Protein AF-B6W8F1-F1 (afdb_monomer)

Radius of gyration: 16.3 Å; Cα contacts (8 Å, |Δi|>4): 55; chains: 1; bounding box: 29×33×51 Å

pLDDT: mean 84.94, std 13.52, range [40.69, 97.81]

Foldseek 3Di:
DPPPPPDPVVVDDPPAAEDEPPDDLVVVLVVQVPDPDWHWYDHVVHTDDTDHPVVSVVVVVVVVPPPD

Secondary structure (DSSP, 8-state):
------SGGGT------EEETT--HHHHHHHHHH-SSPEEEEETTEEEEEE-HHHHHHHHHHHTT---

Sequence (68 aa):
MQRDKKNLEAIMKNDMLKIDMDYPLEDIVVDIQDAKIPICVVDGEIFKGIIIKGTVLAALSKDEVDDE

InterPro domains:
  IPR046342 CBS domain superfamily [G3DSA:3.10.580.10] (1-67)
  IPR046342 CBS domain superfamily [SSF54631] (5-61)

Structure (mmCIF, N/CA/C/O backbone):
data_AF-B6W8F1-F1
#
_entry.id   AF-B6W8F1-F1
#
loop_
_atom_site.group_PDB
_atom_site.id
_atom_site.type_symbol
_atom_site.label_atom_id
_atom_site.label_alt_id
_atom_site.label_comp_id
_atom_site.label_asym_id
_atom_site.label_entity_id
_atom_site.label_seq_id
_atom_site.pdbx_PDB_ins_code
_atom_site.Cartn_x
_atom_site.Cartn_y
_atom_site.Cartn_z
_atom_site.occupancy
_atom_site.B_iso_or_equiv
_atom_site.auth_seq_id
_atom_site.auth_comp_id
_atom_site.auth_asym_id
_atom_site.auth_atom_id
_atom_site.pdbx_PDB_model_num
ATOM 1 N N . MET A 1 1 ? -20.177 -0.356 29.705 1.00 40.69 1 MET A N 1
ATOM 2 C CA . MET A 1 1 ? -18.776 -0.194 30.146 1.00 40.69 1 MET A CA 1
ATOM 3 C C . MET A 1 1 ? -17.875 -0.484 28.956 1.00 40.69 1 MET A C 1
ATOM 5 O O . MET A 1 1 ? -17.840 -1.626 28.512 1.00 40.69 1 MET A O 1
ATOM 9 N N . GLN A 1 2 ? -17.240 0.538 28.375 1.00 53.84 2 GLN A N 1
ATOM 10 C CA . GLN A 1 2 ? -16.191 0.325 27.374 1.00 53.84 2 GLN A CA 1
ATOM 11 C C . GLN A 1 2 ? -14.999 -0.301 28.101 1.00 53.84 2 GLN A C 1
ATOM 13 O O . GLN A 1 2 ? -14.520 0.252 29.085 1.00 53.84 2 GLN A O 1
ATOM 18 N N . ARG A 1 3 ? -14.590 -1.502 27.689 1.00 59.19 3 ARG A N 1
ATOM 19 C CA . ARG A 1 3 ? -13.372 -2.130 28.202 1.00 59.19 3 ARG A CA 1
ATOM 20 C C . ARG A 1 3 ? -12.200 -1.322 27.658 1.00 59.19 3 ARG A C 1
ATOM 22 O O . ARG A 1 3 ? -12.054 -1.259 26.438 1.00 59.19 3 ARG A O 1
ATOM 29 N N . ASP A 1 4 ? -11.406 -0.718 28.540 1.00 66.56 4 ASP A N 1
ATOM 30 C CA . ASP A 1 4 ? -10.116 -0.132 28.172 1.00 66.56 4 ASP A CA 1
ATOM 31 C C . ASP A 1 4 ? -9.334 -1.165 27.360 1.00 66.56 4 ASP A C 1
ATOM 33 O O . ASP A 1 4 ? -8.994 -2.243 27.858 1.00 66.56 4 ASP A O 1
ATOM 37 N N . LYS A 1 5 ? -9.102 -0.871 26.080 1.00 71.25 5 LYS A N 1
ATOM 38 C CA . LYS A 1 5 ? -8.260 -1.702 25.223 1.00 71.25 5 LYS A CA 1
ATOM 39 C C . LYS A 1 5 ? -6.818 -1.487 25.672 1.00 71.25 5 LYS A C 1
ATOM 41 O O . LYS A 1 5 ? -6.190 -0.505 25.298 1.00 71.25 5 LYS A O 1
ATOM 46 N N . LYS A 1 6 ? -6.327 -2.374 26.541 1.00 81.50 6 LYS A N 1
ATOM 47 C CA . LYS A 1 6 ? -4.978 -2.295 27.135 1.00 81.50 6 LYS A CA 1
ATOM 48 C C . LYS A 1 6 ? -3.875 -2.861 26.236 1.00 81.50 6 LYS A C 1
ATOM 50 O O . LYS A 1 6 ? -2.716 -2.855 26.632 1.00 81.50 6 LYS A O 1
ATOM 55 N N . ASN A 1 7 ? -4.236 -3.377 25.066 1.00 86.62 7 ASN A N 1
ATOM 56 C CA . ASN A 1 7 ? -3.336 -4.035 24.133 1.00 86.62 7 ASN A CA 1
ATOM 57 C C . ASN A 1 7 ? -3.497 -3.458 22.719 1.00 86.62 7 ASN A C 1
ATOM 59 O O . ASN A 1 7 ? -4.609 -3.155 22.276 1.00 86.62 7 ASN A O 1
ATOM 63 N N . LEU A 1 8 ? -2.369 -3.282 22.029 1.00 87.62 8 LEU A N 1
ATOM 64 C CA . LEU A 1 8 ? -2.297 -2.637 20.717 1.00 87.62 8 LEU A CA 1
ATOM 65 C C . LEU A 1 8 ? -3.083 -3.430 19.667 1.00 87.62 8 LEU A C 1
ATOM 67 O O . LEU A 1 8 ? -3.802 -2.856 18.851 1.00 87.62 8 LEU A O 1
ATOM 71 N N . GLU A 1 9 ? -3.038 -4.755 19.753 1.00 88.25 9 GLU A N 1
ATOM 72 C CA . GLU A 1 9 ? -3.721 -5.674 18.844 1.00 88.25 9 GLU A CA 1
ATOM 73 C C . GLU A 1 9 ? -5.236 -5.449 18.843 1.00 88.25 9 GLU A C 1
ATOM 75 O O . GLU A 1 9 ? -5.893 -5.637 17.824 1.00 88.25 9 GLU A O 1
ATOM 80 N N . ALA A 1 10 ? -5.808 -4.991 19.962 1.00 87.31 10 ALA A N 1
ATOM 81 C CA . ALA A 1 10 ? -7.235 -4.709 20.034 1.00 87.31 10 ALA A CA 1
ATOM 82 C C . ALA A 1 10 ? -7.635 -3.425 19.294 1.00 87.31 10 ALA A C 1
ATOM 84 O O . ALA A 1 10 ? -8.826 -3.246 19.016 1.00 87.31 10 ALA A O 1
ATOM 85 N N . ILE A 1 11 ? -6.698 -2.515 19.007 1.00 87.12 11 ILE A N 1
ATOM 86 C CA . ILE A 1 11 ? -6.952 -1.274 18.255 1.00 87.12 11 ILE A CA 1
ATOM 87 C C . ILE A 1 11 ? -6.396 -1.303 16.827 1.00 87.12 11 ILE A C 1
ATOM 89 O O . ILE A 1 11 ? -6.801 -0.467 16.019 1.00 87.12 11 ILE A O 1
ATOM 93 N N . MET A 1 12 ? -5.510 -2.248 16.505 1.00 86.88 12 MET A N 1
ATOM 94 C CA . MET A 1 12 ? -4.952 -2.396 15.163 1.00 86.88 12 MET A CA 1
ATOM 95 C C . MET A 1 12 ? -6.012 -2.832 14.152 1.00 86.88 12 MET A C 1
ATOM 97 O O . MET A 1 12 ? -6.829 -3.718 14.407 1.00 86.88 12 MET A O 1
ATOM 101 N N . LYS A 1 13 ? -5.960 -2.215 12.972 1.00 83.38 13 LYS A N 1
ATOM 102 C CA . LYS A 1 13 ? -6.695 -2.636 11.781 1.00 83.38 13 LYS A CA 1
ATOM 103 C C . LYS A 1 13 ? -5.701 -3.260 10.808 1.00 83.38 13 LYS A C 1
ATOM 105 O O . LYS A 1 13 ? -4.666 -2.661 10.538 1.00 83.38 13 LYS A O 1
ATOM 110 N N . ASN A 1 14 ? -6.004 -4.463 10.333 1.00 85.12 14 ASN A N 1
ATOM 111 C CA . ASN A 1 14 ? -5.096 -5.268 9.507 1.00 85.12 14 ASN A CA 1
ATOM 112 C C . ASN A 1 14 ? -5.604 -5.443 8.067 1.00 85.12 14 ASN A C 1
ATOM 114 O O . ASN A 1 14 ? -5.099 -6.285 7.334 1.00 85.12 14 ASN A O 1
ATOM 118 N N . ASP A 1 15 ? -6.603 -4.663 7.668 1.00 84.69 15 ASP A N 1
ATOM 119 C CA . ASP A 1 15 ? -7.256 -4.675 6.357 1.00 84.69 15 ASP A CA 1
ATOM 120 C C . ASP A 1 15 ? -6.542 -3.783 5.325 1.00 84.69 15 ASP A C 1
ATOM 122 O O . ASP A 1 15 ? -7.155 -3.341 4.357 1.00 84.69 15 ASP A O 1
ATOM 126 N N . MET A 1 16 ? -5.245 -3.508 5.520 1.00 87.88 16 MET A N 1
ATOM 127 C CA . MET A 1 16 ? -4.449 -2.758 4.547 1.00 87.88 16 MET A CA 1
ATOM 128 C C . MET A 1 16 ? -4.204 -3.598 3.297 1.00 87.88 16 MET A C 1
ATOM 130 O O . MET A 1 16 ? -3.728 -4.733 3.386 1.00 87.88 16 MET A O 1
ATOM 134 N N . LEU A 1 17 ? -4.483 -3.001 2.138 1.00 92.19 17 LEU A N 1
ATOM 135 C CA . LEU A 1 17 ? -4.064 -3.537 0.851 1.00 92.19 17 LEU A CA 1
ATOM 136 C C . LEU A 1 17 ? -2.534 -3.622 0.825 1.00 92.19 17 LEU A C 1
ATOM 138 O O . LEU A 1 17 ? -1.847 -2.673 1.210 1.00 92.19 17 LEU A O 1
ATOM 142 N N . LYS A 1 18 ? -2.017 -4.770 0.3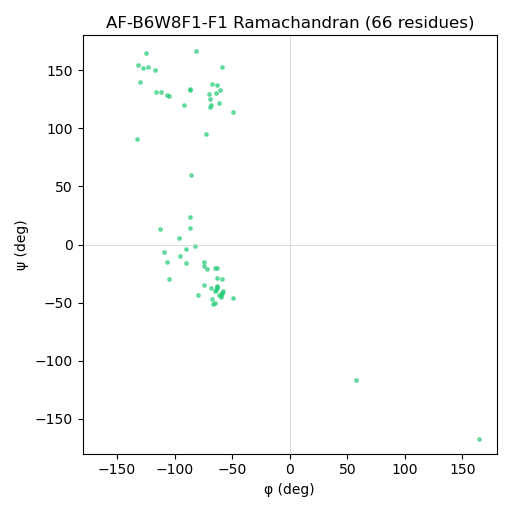89 1.00 94.38 18 LYS A N 1
ATOM 143 C CA . LYS A 1 18 ? -0.588 -5.015 0.197 1.00 94.38 18 LYS A CA 1
ATOM 144 C C . LYS A 1 18 ? -0.339 -5.274 -1.281 1.00 94.38 18 LYS A C 1
ATOM 146 O O . LYS A 1 18 ? -1.046 -6.093 -1.861 1.00 94.38 18 LYS A O 1
ATOM 151 N N . ILE A 1 19 ? 0.655 -4.602 -1.844 1.00 95.62 19 ILE A N 1
ATOM 152 C CA . ILE A 1 19 ? 1.085 -4.760 -3.235 1.00 95.62 19 ILE A CA 1
ATOM 153 C C . ILE A 1 19 ? 2.589 -5.032 -3.285 1.00 95.62 19 ILE A C 1
ATOM 155 O O . ILE A 1 19 ? 3.323 -4.596 -2.393 1.00 95.62 19 ILE A O 1
ATOM 159 N N . ASP A 1 20 ? 3.039 -5.740 -4.316 1.00 97.19 20 ASP A N 1
ATOM 160 C CA . ASP A 1 20 ? 4.463 -5.960 -4.575 1.00 97.19 20 ASP A CA 1
ATOM 161 C C . ASP A 1 20 ? 5.112 -4.759 -5.285 1.00 97.19 20 ASP A C 1
ATOM 163 O O . ASP A 1 20 ? 4.440 -3.852 -5.782 1.00 97.19 20 ASP A O 1
ATOM 167 N N . MET A 1 21 ? 6.445 -4.747 -5.322 1.00 94.81 21 MET A N 1
ATOM 168 C CA . MET A 1 21 ? 7.241 -3.680 -5.948 1.00 94.81 21 MET A CA 1
ATOM 169 C C . MET A 1 21 ? 7.027 -3.539 -7.464 1.00 94.81 21 MET A C 1
ATOM 171 O O . MET A 1 21 ? 7.361 -2.494 -8.019 1.00 94.81 21 MET A O 1
ATOM 175 N N . ASP A 1 22 ? 6.524 -4.576 -8.136 1.00 95.00 22 ASP A N 1
ATOM 176 C CA . ASP A 1 22 ? 6.251 -4.603 -9.578 1.00 95.00 22 ASP A CA 1
ATOM 177 C C . ASP A 1 22 ? 4.789 -4.275 -9.926 1.00 95.00 22 ASP A C 1
ATOM 179 O O . ASP A 1 22 ? 4.401 -4.334 -11.095 1.00 95.00 22 ASP A O 1
ATOM 183 N N . TYR A 1 23 ? 3.985 -3.904 -8.926 1.00 95.44 23 TYR A N 1
ATOM 184 C CA . TYR A 1 23 ? 2.577 -3.591 -9.109 1.00 95.44 23 TYR A CA 1
ATOM 185 C C . TYR A 1 23 ? 2.385 -2.357 -10.018 1.00 95.44 23 TYR A C 1
ATOM 187 O O . TYR A 1 23 ? 3.020 -1.322 -9.779 1.00 95.44 23 TYR A O 1
ATOM 195 N N . PRO A 1 24 ? 1.528 -2.426 -11.057 1.00 93.56 24 PRO A N 1
ATOM 196 C CA . PRO A 1 24 ? 1.423 -1.363 -12.054 1.00 93.56 24 PRO A CA 1
ATOM 197 C C . PRO A 1 24 ? 0.943 -0.032 -11.472 1.00 93.56 24 PRO A C 1
ATOM 199 O O . PRO A 1 24 ? -0.025 0.020 -10.719 1.00 93.56 24 PRO A O 1
ATOM 202 N N . LEU A 1 25 ? 1.573 1.074 -11.885 1.00 88.25 25 LEU A N 1
ATOM 203 C CA . LEU A 1 25 ? 1.218 2.418 -11.411 1.00 88.25 25 LEU A CA 1
ATOM 204 C C . LEU A 1 25 ? -0.248 2.778 -11.693 1.00 88.25 25 LEU A C 1
ATOM 206 O O . LEU A 1 25 ? -0.899 3.378 -10.844 1.00 88.25 25 LEU A O 1
ATOM 210 N N . GLU A 1 26 ? -0.769 2.409 -12.862 1.00 89.62 26 GLU A N 1
ATOM 211 C CA . GLU A 1 26 ? -2.164 2.664 -13.245 1.00 89.62 26 GLU A CA 1
ATOM 212 C C . GLU A 1 26 ? -3.145 2.022 -12.254 1.00 89.62 26 GLU A C 1
ATOM 214 O O . GLU A 1 26 ? -4.094 2.671 -11.812 1.00 89.62 26 GLU A O 1
ATOM 219 N N . ASP A 1 27 ? -2.855 0.795 -11.820 1.00 92.69 27 ASP A N 1
ATOM 220 C CA . ASP A 1 27 ? -3.653 0.084 -10.824 1.00 92.69 27 ASP A CA 1
ATOM 221 C C . ASP A 1 27 ? -3.538 0.755 -9.442 1.00 92.69 27 ASP A C 1
ATOM 223 O O . ASP A 1 27 ? -4.543 0.924 -8.750 1.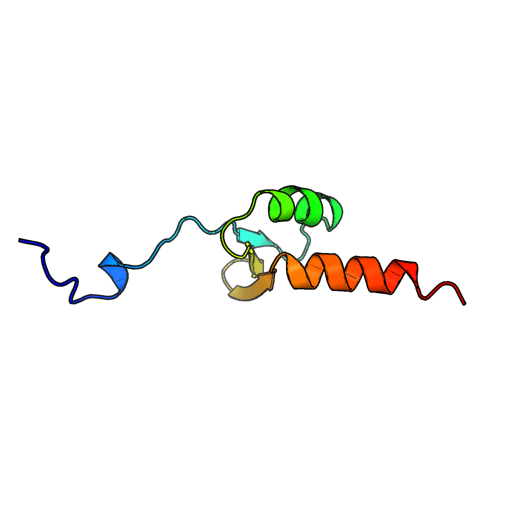00 92.69 27 ASP A O 1
ATOM 227 N N . ILE A 1 28 ? -2.349 1.261 -9.068 1.00 92.06 28 ILE A N 1
ATOM 228 C CA . ILE A 1 28 ? -2.162 2.054 -7.833 1.00 92.06 28 ILE A CA 1
ATOM 229 C C . ILE A 1 28 ? -3.059 3.296 -7.845 1.00 92.06 28 ILE A C 1
ATOM 231 O O . ILE A 1 28 ? -3.638 3.649 -6.814 1.00 92.06 28 ILE A O 1
ATOM 235 N N . VAL A 1 29 ? -3.172 3.980 -8.988 1.00 89.75 29 VAL A N 1
ATOM 236 C CA . VAL A 1 29 ? -4.008 5.183 -9.124 1.00 89.75 29 VAL A CA 1
ATOM 237 C C . VAL A 1 29 ? -5.485 4.848 -8.926 1.00 89.75 29 VAL A C 1
ATOM 239 O O . VAL A 1 29 ? -6.191 5.614 -8.267 1.00 89.75 29 VAL A O 1
ATOM 242 N N . VAL A 1 30 ? -5.946 3.710 -9.445 1.00 90.38 30 VAL A N 1
ATOM 243 C CA . VAL A 1 30 ? -7.326 3.245 -9.252 1.00 90.38 30 VAL A CA 1
ATOM 244 C C . VAL A 1 30 ? -7.573 2.889 -7.785 1.00 90.38 30 VAL A C 1
ATOM 246 O O . VAL A 1 30 ? -8.494 3.425 -7.167 1.00 90.38 30 VAL A O 1
ATOM 249 N N . ASP A 1 31 ? -6.712 2.068 -7.187 1.00 91.69 31 ASP A N 1
ATOM 250 C CA . ASP A 1 31 ? -6.886 1.596 -5.811 1.00 91.69 31 ASP A CA 1
ATOM 251 C C . ASP A 1 31 ? -6.830 2.735 -4.785 1.00 91.69 31 ASP A C 1
ATOM 253 O O . ASP A 1 31 ? -7.600 2.772 -3.815 1.00 91.69 31 ASP A O 1
ATOM 257 N N . ILE A 1 32 ? -5.937 3.710 -4.989 1.00 89.62 32 ILE A N 1
ATOM 258 C CA . ILE A 1 32 ? -5.751 4.800 -4.031 1.00 89.62 32 ILE A CA 1
ATOM 259 C C . ILE A 1 32 ? -6.924 5.79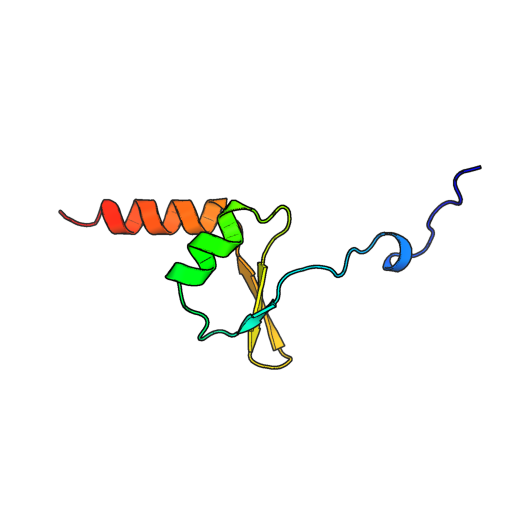0 -4.032 1.00 89.62 32 ILE A C 1
ATOM 261 O O . ILE A 1 32 ? -7.103 6.492 -3.032 1.00 89.62 32 ILE A O 1
ATOM 265 N N . GLN A 1 33 ? -7.741 5.860 -5.095 1.00 86.00 33 GLN A N 1
ATOM 266 C CA . GLN A 1 33 ? -8.906 6.757 -5.160 1.00 86.00 33 GLN A CA 1
ATOM 267 C C . GLN A 1 33 ? -9.919 6.463 -4.047 1.00 86.00 33 GLN A C 1
ATOM 269 O O . GLN A 1 33 ? -10.329 7.393 -3.340 1.00 86.00 33 GLN A O 1
ATOM 274 N N . ASP A 1 34 ? -10.233 5.192 -3.806 1.00 82.88 34 ASP A N 1
ATOM 275 C CA . ASP A 1 34 ? -11.200 4.768 -2.784 1.00 82.88 34 ASP A CA 1
ATOM 276 C C . ASP A 1 34 ? -10.552 4.390 -1.444 1.00 82.88 34 ASP A C 1
ATOM 278 O O . ASP A 1 34 ? -11.236 4.239 -0.421 1.00 82.88 34 ASP A O 1
ATOM 282 N N . ALA A 1 35 ? -9.221 4.294 -1.408 1.00 85.00 35 ALA A N 1
ATOM 283 C CA . ALA A 1 35 ? -8.481 3.931 -0.212 1.00 85.00 35 ALA A CA 1
ATOM 284 C C . ALA A 1 35 ? -8.686 4.942 0.934 1.00 85.00 35 ALA A C 1
ATOM 286 O O . ALA A 1 35 ? -8.386 6.138 0.836 1.00 85.00 35 ALA A O 1
ATOM 287 N N . LYS A 1 36 ? -9.176 4.433 2.072 1.00 85.12 36 LYS A N 1
ATOM 288 C CA . LYS A 1 36 ? -9.306 5.176 3.343 1.00 85.12 36 LYS A CA 1
ATOM 289 C C . LYS A 1 36 ? -8.064 5.068 4.226 1.00 85.12 36 LYS A C 1
ATOM 291 O O . LYS A 1 36 ? -7.925 5.825 5.184 1.00 85.12 36 LYS A O 1
ATOM 296 N N . ILE A 1 37 ? -7.205 4.102 3.927 1.00 89.44 37 ILE A N 1
ATOM 297 C CA . ILE A 1 37 ? -5.960 3.800 4.630 1.00 89.44 37 ILE A CA 1
ATOM 298 C C . ILE A 1 37 ? -4.839 3.640 3.594 1.00 89.44 37 ILE A C 1
ATOM 300 O O . ILE A 1 37 ? -5.144 3.340 2.441 1.00 89.44 37 ILE A O 1
ATOM 304 N N . PRO A 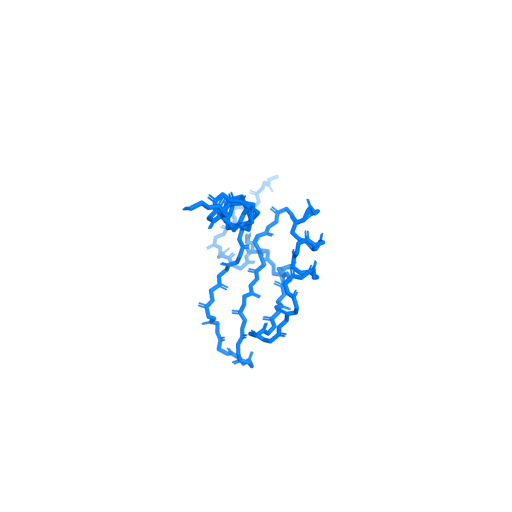1 38 ? -3.569 3.870 3.966 1.00 92.38 38 PRO A N 1
ATOM 305 C CA . PRO A 1 38 ? -2.446 3.724 3.044 1.00 92.38 38 PRO A CA 1
ATOM 306 C C . PRO A 1 38 ? -2.334 2.309 2.470 1.00 92.38 38 PRO A C 1
ATOM 308 O O . PRO A 1 38 ? -2.706 1.335 3.129 1.00 92.38 38 PRO A O 1
ATOM 311 N N . ILE A 1 39 ? -1.760 2.210 1.273 1.00 94.25 39 ILE A N 1
ATOM 312 C CA . ILE A 1 39 ? -1.402 0.931 0.654 1.00 94.25 39 ILE A CA 1
ATOM 313 C C . ILE A 1 39 ? -0.002 0.546 1.138 1.00 94.25 39 ILE A C 1
ATOM 315 O O . ILE A 1 39 ? 0.902 1.384 1.148 1.00 94.25 39 ILE A O 1
ATOM 319 N N . CYS A 1 40 ? 0.190 -0.700 1.561 1.00 95.38 40 CYS A N 1
ATOM 320 C CA . CYS A 1 40 ? 1.499 -1.228 1.933 1.00 95.38 40 CYS A CA 1
ATOM 321 C C . CYS A 1 40 ? 2.227 -1.779 0.710 1.00 95.38 40 CYS A C 1
ATOM 323 O O . CYS A 1 40 ? 1.661 -2.570 -0.037 1.00 95.38 40 CYS A O 1
ATOM 325 N N . VAL A 1 41 ? 3.502 -1.433 0.572 1.00 96.50 41 VAL A N 1
ATOM 326 C CA . VAL A 1 41 ? 4.379 -1.981 -0.462 1.00 96.50 41 VAL A CA 1
ATOM 327 C C . VAL A 1 41 ? 5.319 -2.990 0.175 1.00 96.50 41 VAL A C 1
ATOM 329 O O . VAL A 1 41 ? 5.983 -2.691 1.180 1.00 96.50 41 VAL A O 1
ATOM 332 N N . VAL A 1 42 ? 5.357 -4.185 -0.395 1.00 97.00 42 VAL A N 1
ATOM 333 C CA . VAL A 1 42 ? 6.198 -5.295 0.048 1.00 97.00 42 VAL A CA 1
ATOM 334 C C . VAL A 1 42 ? 7.061 -5.814 -1.100 1.00 97.00 42 VAL A C 1
ATOM 336 O O . VAL A 1 42 ? 6.849 -5.480 -2.257 1.00 97.00 42 VAL A O 1
ATOM 339 N N . ASP A 1 43 ? 8.076 -6.589 -0.746 1.00 96.94 43 ASP A N 1
ATOM 340 C CA . ASP A 1 43 ? 8.931 -7.362 -1.650 1.00 96.94 43 ASP A CA 1
ATOM 341 C C . ASP A 1 43 ? 9.018 -8.754 -1.030 1.00 96.94 43 ASP A C 1
ATOM 343 O O . ASP A 1 43 ? 9.770 -8.988 -0.067 1.00 96.94 43 ASP A O 1
ATOM 347 N N . GLY A 1 44 ? 8.086 -9.611 -1.446 1.00 92.62 44 GLY A N 1
ATOM 348 C CA . GLY A 1 44 ? 7.730 -10.811 -0.694 1.00 92.62 44 GLY A CA 1
ATOM 349 C C . GLY A 1 44 ? 7.260 -10.473 0.729 1.00 92.62 44 GLY A C 1
ATOM 350 O O . GLY A 1 44 ? 6.259 -9.793 0.932 1.00 92.62 44 GLY A O 1
ATOM 351 N N . GLU A 1 45 ? 7.997 -10.935 1.742 1.00 92.94 45 GLU A N 1
ATOM 352 C CA . GLU A 1 45 ? 7.658 -10.722 3.163 1.00 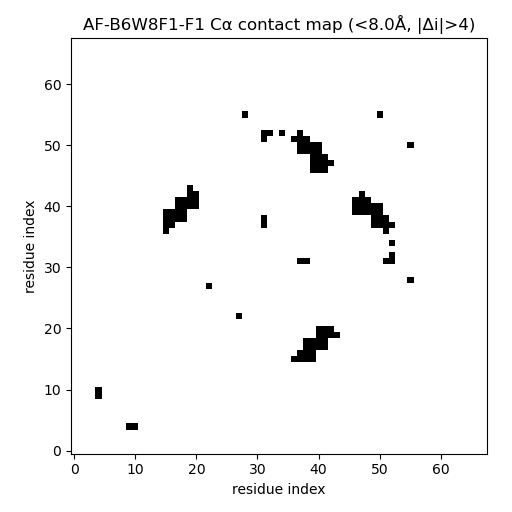92.94 45 GLU A CA 1
ATOM 353 C C . GLU A 1 45 ? 8.279 -9.443 3.757 1.00 92.94 45 GLU A C 1
ATOM 355 O O . GLU A 1 45 ? 8.051 -9.109 4.924 1.00 92.94 45 GLU A O 1
ATOM 360 N N . ILE A 1 46 ? 9.097 -8.720 2.986 1.00 96.81 46 ILE A N 1
ATOM 361 C CA . ILE A 1 46 ? 9.806 -7.536 3.477 1.00 96.81 46 ILE A CA 1
ATOM 362 C C . ILE A 1 46 ? 8.967 -6.292 3.202 1.00 96.81 46 ILE A C 1
ATOM 364 O O . ILE A 1 46 ? 8.715 -5.938 2.055 1.00 96.81 46 ILE A O 1
ATOM 368 N N . PHE A 1 47 ? 8.602 -5.570 4.259 1.00 96.62 47 PHE A N 1
ATOM 369 C CA . PHE A 1 47 ? 7.948 -4.269 4.145 1.00 96.62 47 PHE A CA 1
ATOM 370 C C . PHE A 1 47 ? 8.910 -3.208 3.596 1.00 96.62 47 PHE A C 1
ATOM 372 O O . PHE A 1 47 ? 9.982 -2.982 4.164 1.00 96.62 47 PHE A O 1
ATOM 379 N N . LYS A 1 48 ? 8.519 -2.538 2.509 1.00 97.81 48 LYS A N 1
ATOM 380 C CA . LYS A 1 48 ? 9.331 -1.503 1.849 1.00 97.81 48 LYS A CA 1
ATOM 381 C C . LYS A 1 48 ? 8.831 -0.096 2.124 1.00 97.81 48 LYS A C 1
ATOM 383 O O . LYS A 1 48 ? 9.635 0.831 2.179 1.00 97.81 48 LYS A O 1
ATOM 388 N N . GLY A 1 49 ? 7.531 0.072 2.336 1.00 95.94 49 GLY A N 1
ATOM 389 C CA . GLY A 1 49 ? 6.964 1.377 2.643 1.00 95.94 49 GLY A CA 1
ATOM 390 C C . GLY A 1 49 ? 5.456 1.430 2.474 1.00 95.94 49 GLY A C 1
ATOM 391 O O . GLY A 1 49 ? 4.782 0.409 2.341 1.00 95.94 49 GLY A O 1
ATOM 392 N N . ILE A 1 50 ? 4.929 2.651 2.489 1.00 95.50 50 ILE A N 1
ATOM 393 C CA . ILE A 1 50 ? 3.517 2.919 2.228 1.00 95.50 50 ILE A CA 1
ATOM 394 C C . ILE A 1 50 ? 3.355 3.895 1.071 1.00 95.50 50 ILE A C 1
ATOM 396 O O . ILE A 1 50 ? 4.196 4.770 0.865 1.00 95.50 50 ILE A O 1
ATOM 400 N N . ILE A 1 51 ? 2.221 3.789 0.391 1.00 94.69 51 ILE A N 1
ATOM 401 C CA . ILE A 1 51 ? 1.748 4.760 -0.590 1.00 94.69 51 ILE A CA 1
ATOM 402 C C . ILE A 1 51 ? 0.507 5.447 -0.023 1.00 94.69 51 ILE A C 1
ATOM 404 O O . ILE A 1 51 ? -0.423 4.797 0.464 1.00 94.69 51 ILE A O 1
ATOM 408 N N . ILE A 1 52 ? 0.495 6.779 -0.084 1.00 93.19 52 ILE A N 1
ATOM 409 C CA . ILE A 1 52 ? -0.645 7.604 0.320 1.00 93.19 52 ILE A CA 1
ATOM 410 C C . ILE A 1 52 ? -1.196 8.376 -0.880 1.00 93.19 52 ILE A C 1
ATOM 412 O O . ILE A 1 52 ? -0.461 8.777 -1.776 1.00 93.19 52 ILE A O 1
ATOM 416 N N . LYS A 1 53 ? -2.503 8.654 -0.871 1.00 91.00 53 LYS A N 1
ATOM 417 C CA . LYS A 1 53 ? -3.198 9.378 -1.951 1.00 91.00 53 LYS A CA 1
ATOM 418 C C . LYS A 1 53 ? -2.499 10.674 -2.362 1.00 91.00 53 LYS A C 1
ATOM 420 O O . LYS A 1 53 ? -2.296 10.921 -3.543 1.00 91.00 53 LYS A O 1
ATOM 425 N N . GLY A 1 54 ? -2.095 11.480 -1.379 1.00 90.00 54 GLY A N 1
ATOM 426 C CA . GLY A 1 54 ? -1.447 12.764 -1.638 1.00 90.00 54 GLY A CA 1
ATOM 427 C C . GLY A 1 54 ? -0.109 12.639 -2.369 1.00 90.00 54 GLY A C 1
ATOM 428 O O . GLY A 1 54 ? 0.181 13.474 -3.216 1.00 90.00 54 GLY A O 1
ATOM 429 N N . THR A 1 55 ? 0.686 11.600 -2.091 1.00 89.56 55 THR A N 1
ATOM 430 C CA . THR A 1 55 ? 1.992 11.420 -2.748 1.00 89.56 55 THR A CA 1
ATOM 431 C C . THR A 1 55 ? 1.841 10.944 -4.181 1.00 89.56 55 THR A C 1
ATOM 433 O O . THR A 1 55 ? 2.618 11.366 -5.025 1.00 89.56 55 THR A O 1
ATOM 436 N N . VAL A 1 56 ? 0.832 10.113 -4.463 1.00 88.94 56 VAL A N 1
ATOM 437 C CA . VAL A 1 56 ? 0.530 9.682 -5.836 1.00 88.94 56 VAL A CA 1
ATOM 438 C C . VAL A 1 56 ? 0.090 10.879 -6.673 1.00 88.94 56 VAL A C 1
ATOM 440 O O . VAL A 1 56 ? 0.676 11.138 -7.714 1.00 88.94 56 VAL A O 1
ATOM 443 N N . LEU A 1 57 ? -0.875 11.665 -6.182 1.00 87.06 57 LEU A N 1
ATOM 444 C CA . LEU A 1 57 ? -1.337 12.863 -6.890 1.00 87.06 57 LEU A CA 1
ATOM 445 C C . LEU A 1 57 ? -0.206 13.875 -7.103 1.00 87.06 57 LEU A C 1
ATOM 447 O O . LEU A 1 57 ? -0.061 14.395 -8.199 1.00 87.06 57 LEU A O 1
ATOM 451 N N . ALA A 1 58 ? 0.623 14.119 -6.082 1.00 87.75 58 ALA A N 1
ATOM 452 C CA . ALA A 1 58 ? 1.761 15.026 -6.204 1.00 87.75 58 ALA A CA 1
ATOM 453 C C . ALA A 1 58 ? 2.802 14.545 -7.225 1.00 87.75 58 ALA A C 1
ATOM 455 O O . ALA A 1 58 ? 3.385 15.372 -7.919 1.00 87.75 58 ALA A O 1
ATOM 456 N N . ALA A 1 59 ? 3.040 13.233 -7.313 1.00 86.25 59 ALA A N 1
ATOM 457 C CA . ALA A 1 59 ? 3.947 12.662 -8.303 1.00 86.25 59 ALA A CA 1
ATOM 458 C C . ALA A 1 59 ? 3.394 12.825 -9.727 1.00 86.25 59 ALA A C 1
ATOM 460 O O . ALA A 1 59 ? 4.103 13.338 -10.584 1.00 86.25 59 ALA A O 1
ATOM 461 N N . LEU A 1 60 ? 2.116 12.499 -9.953 1.00 83.81 60 LEU A N 1
ATOM 462 C CA . LEU A 1 60 ? 1.472 12.667 -1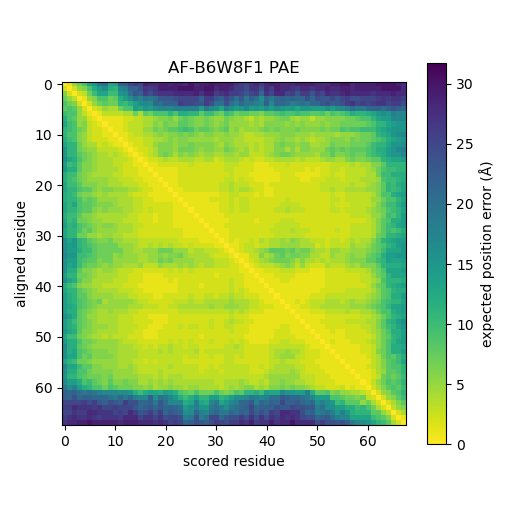1.264 1.00 83.81 60 LEU A CA 1
ATOM 463 C C . LEU A 1 60 ? 1.443 14.133 -11.707 1.00 83.81 60 LEU A C 1
ATOM 465 O O . LEU A 1 60 ? 1.781 14.445 -12.840 1.00 83.81 60 LEU A O 1
ATOM 469 N N . SER A 1 61 ? 1.108 15.051 -10.795 1.00 85.88 61 SER A N 1
ATOM 470 C CA . SER A 1 61 ? 1.132 16.487 -11.091 1.00 85.88 61 SER A CA 1
ATOM 471 C C . SER A 1 61 ? 2.534 17.023 -11.373 1.00 85.88 61 SER A C 1
ATOM 473 O O . SER A 1 61 ? 2.648 18.099 -11.946 1.00 85.88 61 SER A O 1
ATOM 475 N N . LYS A 1 62 ? 3.589 16.324 -10.937 1.00 74.12 62 LYS A N 1
ATOM 476 C CA . LYS A 1 62 ? 4.970 16.689 -11.251 1.00 74.12 62 LYS A CA 1
ATOM 477 C C . LYS A 1 62 ? 5.359 16.222 -12.657 1.00 74.12 62 LYS A C 1
ATOM 479 O O . LYS A 1 62 ? 5.947 17.000 -13.397 1.00 74.12 62 LYS A O 1
ATOM 484 N N . ASP A 1 63 ? 4.992 14.999 -13.026 1.00 64.12 63 ASP A N 1
ATOM 485 C CA . AS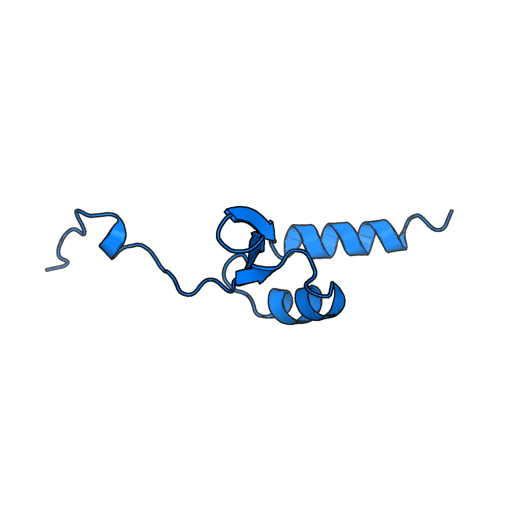P A 1 63 ? 5.267 14.472 -14.367 1.00 64.12 63 ASP A CA 1
ATOM 486 C C . ASP A 1 63 ? 4.542 15.280 -15.464 1.00 64.12 63 ASP A C 1
ATOM 488 O O . ASP A 1 63 ? 5.062 15.412 -16.564 1.00 64.12 63 ASP A O 1
ATOM 492 N N . GLU A 1 64 ? 3.387 15.889 -15.162 1.00 57.31 64 GLU A N 1
ATOM 493 C CA . GLU A 1 64 ? 2.660 16.775 -16.092 1.00 57.31 64 GLU A CA 1
ATOM 494 C C . GLU A 1 64 ? 3.292 18.172 -16.281 1.00 57.31 64 GLU A C 1
ATOM 496 O O . GLU A 1 64 ? 2.902 18.885 -17.205 1.00 57.31 64 GLU A O 1
ATOM 501 N N . VAL A 1 65 ? 4.228 18.603 -15.420 1.00 57.34 65 VAL A N 1
ATOM 502 C CA . VAL A 1 65 ? 4.842 19.951 -15.487 1.00 57.34 65 VAL A CA 1
ATOM 503 C C . VAL A 1 65 ? 6.301 19.958 -15.943 1.00 57.34 65 VAL A C 1
ATOM 505 O O . VAL A 1 65 ? 6.835 21.040 -16.166 1.00 57.34 65 VAL A O 1
ATOM 508 N N . ASP A 1 66 ? 6.935 18.794 -16.113 1.00 55.06 66 ASP A N 1
ATOM 509 C CA . ASP A 1 66 ? 8.316 18.678 -16.617 1.00 55.06 66 ASP A CA 1
ATOM 510 C C . ASP A 1 66 ? 8.390 18.641 -18.171 1.00 55.06 66 ASP A C 1
ATOM 512 O O . ASP A 1 66 ? 9.445 18.360 -18.742 1.00 55.06 66 ASP A O 1
ATOM 516 N N . ASP A 1 67 ? 7.300 18.994 -18.866 1.00 54.84 67 ASP A N 1
ATOM 517 C CA . ASP A 1 67 ? 7.283 19.348 -20.296 1.00 54.84 67 ASP A CA 1
ATOM 518 C C . ASP A 1 67 ? 7.620 20.848 -20.505 1.0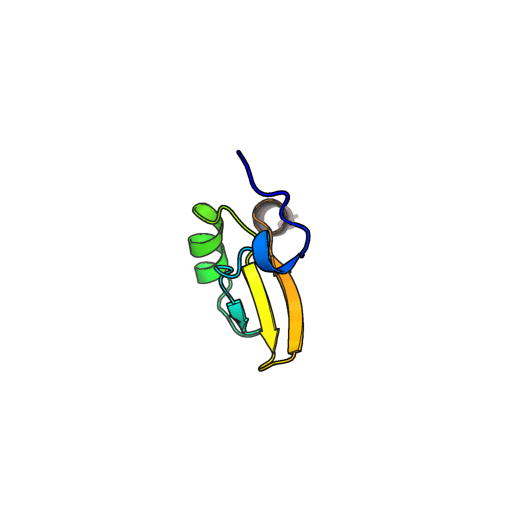0 54.84 67 ASP A C 1
ATOM 520 O O . ASP A 1 67 ? 6.805 21.604 -21.034 1.00 54.84 67 ASP A O 1
ATOM 524 N N . GLU A 1 68 ? 8.809 21.302 -20.076 1.00 45.53 68 GLU A N 1
ATOM 525 C CA . GLU A 1 68 ? 9.481 22.533 -20.569 1.00 45.53 68 GLU A CA 1
ATOM 526 C C . GLU A 1 68 ? 10.989 22.586 -20.243 1.00 45.53 68 GLU A C 1
ATOM 528 O O . GLU A 1 68 ? 11.372 22.573 -19.049 1.00 45.53 68 GLU A O 1
#

Organism: NCBI:txid561177

Nearest PDB structures (foldseek):
  7ahh-assembly1_D  TM=7.422E-01  e=1.157E-02  Lactococcus lactis subsp. lactis
  5iip-assembly2_C  TM=8.383E-01  e=5.509E-02  Staphylococcus aureus
  2a6q-assembly3_D  TM=6.142E-01  e=5.923E-01  Escherichia coli

Solvent-accessible surface area (backbone atoms only — not comparable to full-atom values): 4427 Å² total; per-residue (Å²): 131,86,76,81,74,88,48,69,75,78,73,60,80,84,85,61,54,72,42,52,81,82,59,56,67,72,57,51,58,59,54,40,71,77,49,90,61,56,38,36,32,22,58,86,93,44,82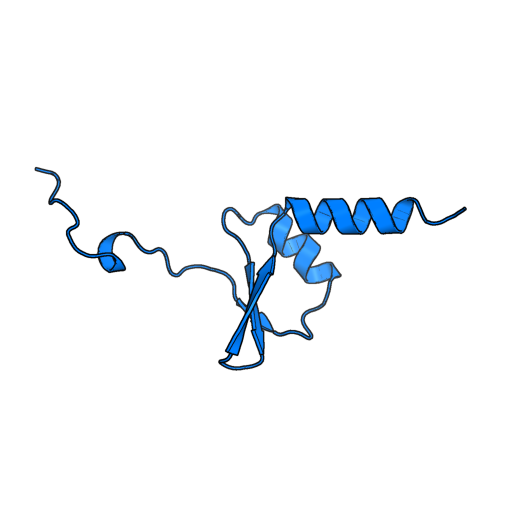,74,50,71,49,47,58,69,59,52,52,54,49,54,61,47,67,71,65,69,84,119

Mean predicted aligned error: 7.34 Å